Protein AF-A0A9W6PF99-F1 (afdb_monomer_lite)

Foldseek 3Di:
DQVVQCVVCVVVVHDQLRSQVCCVVPFQKDFDWDADPVPRDIDGQFMWGWDQDPPRGTDTWTQWGADPVGDIQGGPCVVVVQVVCVVVVHHDDDHPDPPDDDDDDDDDDDPDDDDDDDDDDDDDDDDDDDDD

Sequence (132 aa):
MPARLEALGSLAGLDRHSLHSQLRAGLDAVVHLGRDRADGRRRVTGLHLLVGGPEGLTSTAAAVHFERDGRAHPGPGWARLRELCAERGVDLPPRPDAVGSDGSDGADGVAGAPGAPEEPGTDVTETAEETT

Radius of gyration: 25.36 Å; chains: 1; bounding box: 53×41×83 Å

Secondary structure (DSSP, 8-state):
--HHHHHHHHHTT--HHHHHHHHHHH-SEEEEEEE-TTT--EEEEEEEEEEE-GGG-EEEEEEEEE-TT--EEE-TTHHHHHHHHHHTT-PPPPPPP--------------PPPPPPPP-------------

Structure (mmCIF, N/CA/C/O backbone):
data_AF-A0A9W6PF99-F1
#
_entry.id   AF-A0A9W6PF99-F1
#
loop_
_atom_site.group_PDB
_atom_site.id
_atom_site.type_symbol
_atom_site.label_atom_id
_atom_site.label_alt_id
_atom_site.label_comp_id
_atom_site.label_asym_id
_atom_site.label_entity_id
_atom_site.label_seq_id
_atom_site.pdbx_PDB_ins_code
_atom_site.Cartn_x
_atom_site.Cartn_y
_atom_site.Cartn_z
_atom_site.occupancy
_atom_site.B_iso_or_equiv
_atom_site.auth_seq_id
_atom_site.auth_comp_id
_atom_site.auth_asym_id
_atom_site.auth_atom_id
_atom_site.pdbx_PDB_model_num
ATOM 1 N N . MET A 1 1 ? 4.698 6.734 3.825 1.00 63.06 1 MET A N 1
ATOM 2 C CA . MET A 1 1 ? 3.982 8.033 3.826 1.00 63.06 1 MET A CA 1
ATOM 3 C C . MET A 1 1 ? 2.859 8.052 4.879 1.00 63.06 1 MET A C 1
ATOM 5 O O . MET A 1 1 ? 1.709 7.934 4.487 1.00 63.06 1 MET A O 1
ATOM 9 N N . PRO A 1 2 ? 3.162 8.214 6.186 1.00 70.62 2 PRO A N 1
ATOM 10 C CA . PRO A 1 2 ? 2.157 8.622 7.189 1.00 70.62 2 PRO A CA 1
ATOM 11 C C . PRO A 1 2 ? 2.219 10.120 7.531 1.00 70.62 2 PRO A C 1
ATOM 13 O O . PRO A 1 2 ? 1.204 10.799 7.470 1.00 70.62 2 PRO A O 1
ATOM 16 N N . ALA A 1 3 ? 3.415 10.674 7.768 1.00 85.00 3 ALA A N 1
ATOM 17 C CA . ALA A 1 3 ? 3.577 12.009 8.366 1.00 85.00 3 ALA A CA 1
ATOM 18 C C . ALA A 1 3 ? 2.898 13.159 7.593 1.00 85.00 3 ALA A C 1
ATOM 20 O O . ALA A 1 3 ? 2.380 14.099 8.184 1.00 85.00 3 ALA A O 1
ATOM 21 N N . ARG A 1 4 ? 2.861 13.091 6.253 1.00 88.38 4 ARG A N 1
ATOM 22 C CA . ARG A 1 4 ? 2.146 14.095 5.441 1.00 88.38 4 ARG A CA 1
ATOM 23 C C . ARG A 1 4 ? 0.631 13.981 5.569 1.00 88.38 4 ARG A C 1
ATOM 25 O O . ARG A 1 4 ? -0.039 15.004 5.580 1.00 88.38 4 ARG A O 1
ATOM 32 N N . LEU A 1 5 ? 0.102 12.761 5.643 1.00 90.06 5 LEU A N 1
ATOM 33 C CA . LEU A 1 5 ? -1.326 12.551 5.866 1.00 90.06 5 LEU A CA 1
ATOM 34 C C . LEU A 1 5 ? -1.705 12.988 7.280 1.00 90.06 5 LEU A C 1
ATOM 36 O O . LEU A 1 5 ? -2.711 13.662 7.438 1.00 90.06 5 LEU A O 1
ATOM 40 N N . GLU A 1 6 ? -0.869 12.688 8.277 1.00 92.75 6 GLU A N 1
ATOM 41 C CA . GLU A 1 6 ? -1.035 13.167 9.657 1.00 92.75 6 GLU A CA 1
ATOM 42 C C . GLU A 1 6 ? -1.047 14.699 9.730 1.00 92.75 6 GLU A C 1
ATOM 44 O O . GLU A 1 6 ? -1.937 15.275 10.351 1.00 92.75 6 GLU A O 1
ATOM 49 N N . ALA A 1 7 ? -0.130 15.373 9.029 1.00 93.88 7 ALA A N 1
ATOM 50 C CA . ALA A 1 7 ? -0.123 16.832 8.948 1.00 93.88 7 ALA A CA 1
ATOM 51 C C . ALA A 1 7 ? -1.410 17.390 8.310 1.00 93.88 7 ALA A C 1
ATOM 53 O O . ALA A 1 7 ? -1.988 18.341 8.830 1.00 93.88 7 ALA A O 1
ATOM 54 N N . LEU A 1 8 ? -1.889 16.788 7.214 1.00 94.50 8 LEU A N 1
ATOM 55 C CA . LEU A 1 8 ? -3.149 17.187 6.574 1.00 94.50 8 LEU A CA 1
ATOM 56 C C . LEU A 1 8 ? -4.366 16.920 7.471 1.00 94.50 8 LEU A C 1
ATOM 58 O O . LEU A 1 8 ? -5.256 17.761 7.546 1.00 94.50 8 LEU A O 1
ATOM 62 N N . GLY A 1 9 ? -4.394 15.781 8.165 1.00 93.75 9 GLY A N 1
ATOM 63 C CA . GLY A 1 9 ? -5.443 15.440 9.125 1.00 93.75 9 GLY A CA 1
ATOM 64 C C . GLY A 1 9 ? -5.494 16.435 10.281 1.00 93.75 9 GLY A C 1
ATOM 65 O O . GLY A 1 9 ? -6.568 16.924 10.609 1.00 93.75 9 GLY A O 1
ATOM 66 N N . SER A 1 10 ? -4.331 16.820 10.811 1.00 95.56 10 SER A N 1
ATOM 67 C CA . SER A 1 10 ? -4.218 17.845 11.853 1.00 95.56 10 SER A CA 1
ATOM 68 C C . SER A 1 10 ? -4.745 19.207 11.384 1.00 95.56 10 SER A C 1
ATOM 70 O O . SER A 1 10 ? -5.542 19.832 12.081 1.00 95.56 10 SER A O 1
ATOM 72 N N . LEU A 1 11 ? -4.413 19.631 10.155 1.00 96.44 11 LEU A N 1
ATOM 73 C CA . LEU A 1 11 ? -4.986 20.844 9.548 1.00 96.44 11 LEU A CA 1
ATOM 74 C C . LEU A 1 11 ? -6.512 20.765 9.369 1.00 96.44 11 LEU A C 1
ATOM 76 O O . LEU A 1 11 ? -7.179 21.797 9.363 1.00 96.44 11 LEU A O 1
ATOM 80 N N . ALA A 1 12 ? -7.061 19.558 9.232 1.00 94.56 12 ALA A N 1
ATOM 81 C CA . ALA A 1 12 ? -8.496 19.297 9.151 1.00 94.56 12 ALA A CA 1
ATOM 82 C C . ALA A 1 12 ? -9.162 19.057 10.524 1.00 94.56 12 ALA A C 1
ATOM 84 O O . ALA A 1 12 ? -10.355 18.766 10.572 1.00 94.56 12 ALA A O 1
ATOM 85 N N . GLY A 1 13 ? -8.420 19.165 11.634 1.00 96.88 13 GLY A N 1
ATOM 86 C CA . GLY A 1 13 ? -8.931 18.949 12.992 1.00 96.88 13 GLY A CA 1
ATOM 87 C C . GLY A 1 13 ? -9.124 17.479 13.387 1.00 96.88 13 GLY A C 1
ATOM 88 O O . GLY A 1 13 ? -9.791 17.206 14.382 1.00 96.88 13 GLY A O 1
ATOM 89 N N . LEU A 1 14 ? -8.564 16.531 12.630 1.00 96.25 14 LEU A N 1
ATOM 90 C CA . LEU A 1 14 ? -8.573 15.111 12.979 1.00 96.25 14 LEU A CA 1
ATOM 91 C C . LEU A 1 14 ? -7.412 14.790 13.919 1.00 96.25 14 LEU A C 1
ATOM 93 O O . LEU A 1 14 ? -6.257 15.108 13.626 1.00 96.25 14 LEU A O 1
ATOM 97 N N . ASP A 1 15 ? -7.704 14.089 15.014 1.00 94.62 15 ASP A N 1
ATOM 98 C CA . ASP A 1 15 ? -6.657 13.449 15.797 1.00 94.62 15 ASP A CA 1
ATOM 99 C C . ASP A 1 15 ? -6.030 12.282 15.015 1.00 94.62 15 ASP A C 1
ATOM 101 O O . ASP A 1 15 ? -6.584 11.753 14.041 1.00 94.62 15 ASP A O 1
ATOM 105 N N . ARG A 1 16 ? -4.845 11.865 15.463 1.00 93.12 16 ARG A N 1
ATOM 106 C CA . ARG A 1 16 ? -4.048 10.836 14.796 1.00 93.12 16 ARG A CA 1
ATOM 107 C C . ARG A 1 16 ? -4.808 9.513 14.649 1.00 93.12 16 ARG A C 1
ATOM 109 O O . ARG A 1 16 ? -4.796 8.930 13.566 1.00 93.12 16 ARG A O 1
ATOM 116 N N . HIS A 1 17 ? -5.489 9.042 15.692 1.00 93.88 17 HIS A N 1
ATOM 117 C CA . HIS A 1 17 ? -6.198 7.763 15.644 1.00 93.88 17 HIS A CA 1
ATOM 118 C C . HIS A 1 17 ? -7.418 7.829 14.726 1.00 93.88 17 HIS A C 1
ATOM 120 O O . HIS A 1 17 ? -7.619 6.908 13.932 1.00 93.88 17 HIS A O 1
ATOM 126 N N . SER A 1 18 ? -8.183 8.923 14.765 1.00 95.12 18 SER A N 1
ATOM 127 C CA . SER A 1 18 ? -9.305 9.134 13.843 1.00 95.12 18 SER A CA 1
ATOM 128 C C . SER A 1 18 ? -8.854 9.117 12.384 1.00 95.12 18 SER A C 1
ATOM 130 O O . SER A 1 18 ? -9.473 8.438 11.564 1.00 95.12 18 SER A O 1
ATOM 132 N N . LEU A 1 19 ? -7.740 9.783 12.058 1.00 94.88 19 LEU A N 1
ATOM 133 C CA . LEU A 1 19 ? -7.168 9.743 10.713 1.00 94.88 19 LEU A CA 1
ATOM 134 C C . LEU A 1 19 ? -6.806 8.310 10.295 1.00 94.88 19 LEU A C 1
ATOM 136 O O . LEU A 1 19 ? -7.194 7.870 9.217 1.00 94.88 19 LEU A O 1
ATOM 140 N N . HIS A 1 20 ? -6.079 7.565 11.129 1.00 94.31 20 HIS A N 1
ATOM 141 C CA . HIS A 1 20 ? -5.682 6.193 10.793 1.00 94.31 20 HIS A CA 1
ATOM 142 C C . HIS A 1 20 ? -6.872 5.240 10.673 1.00 94.31 20 HIS A C 1
ATOM 144 O O . HIS A 1 20 ? -6.877 4.376 9.794 1.00 94.31 20 HIS A O 1
ATOM 150 N N . SER A 1 21 ? -7.898 5.426 11.503 1.00 93.75 21 SER A N 1
ATOM 151 C CA . SER A 1 21 ? -9.155 4.688 11.398 1.00 93.75 21 SER A CA 1
ATOM 152 C C . SER A 1 21 ? -9.834 4.949 10.049 1.00 93.75 21 SER A C 1
ATOM 154 O O . SER A 1 21 ? -10.167 4.006 9.331 1.00 93.75 21 SER A O 1
ATOM 156 N N . GLN A 1 22 ? -9.937 6.219 9.639 1.00 94.06 22 GLN A N 1
ATOM 157 C CA . GLN A 1 22 ? -10.492 6.593 8.335 1.00 94.06 22 GLN A CA 1
ATOM 158 C C . GLN A 1 22 ? -9.673 6.031 7.171 1.00 94.06 22 GLN A C 1
ATOM 160 O O . GLN A 1 22 ? -10.243 5.487 6.228 1.00 94.06 22 GLN A O 1
ATOM 165 N N . LEU A 1 23 ? -8.342 6.113 7.241 1.00 93.62 23 LEU A N 1
ATOM 166 C CA . LEU A 1 23 ? -7.459 5.561 6.214 1.00 93.62 23 LEU A CA 1
ATOM 167 C C . LEU A 1 23 ? -7.682 4.055 6.045 1.00 93.62 23 LEU A C 1
ATOM 169 O O . LEU A 1 23 ? -7.822 3.583 4.922 1.00 93.62 23 LEU A O 1
ATOM 173 N N . ARG A 1 24 ? -7.774 3.311 7.152 1.00 91.62 24 ARG A N 1
ATOM 174 C CA . ARG A 1 24 ? -8.002 1.862 7.124 1.00 91.62 24 ARG A CA 1
ATOM 175 C C . ARG A 1 24 ? -9.396 1.485 6.624 1.00 91.62 24 ARG A C 1
ATOM 177 O O . ARG A 1 24 ? -9.547 0.434 6.013 1.00 91.62 24 ARG A O 1
ATOM 184 N N . ALA A 1 25 ? -10.401 2.310 6.901 1.00 92.75 25 ALA A N 1
ATOM 185 C CA . ALA A 1 25 ? -11.768 2.077 6.447 1.00 92.75 25 ALA A CA 1
ATOM 186 C C . ALA A 1 25 ? -11.978 2.450 4.970 1.00 92.75 25 ALA A C 1
ATOM 188 O O . ALA A 1 25 ? -12.844 1.876 4.316 1.00 92.75 25 ALA A O 1
ATOM 189 N N . GLY A 1 26 ? -11.226 3.429 4.460 1.00 92.81 26 GLY A N 1
ATOM 190 C CA . GLY A 1 26 ? -11.477 4.030 3.151 1.00 92.81 26 GLY A CA 1
ATOM 191 C C . GLY A 1 26 ? -10.497 3.651 2.045 1.00 92.81 26 GLY A C 1
ATOM 192 O O . GLY A 1 26 ? -10.816 3.868 0.878 1.00 92.81 26 GLY A O 1
ATOM 193 N N . LEU A 1 27 ? -9.307 3.134 2.370 1.00 93.06 27 LEU A N 1
ATOM 194 C CA . LEU A 1 27 ? -8.246 2.909 1.387 1.00 93.06 27 LEU A CA 1
ATOM 195 C C . LEU A 1 27 ? -7.620 1.520 1.522 1.00 93.06 27 LEU A C 1
ATOM 197 O O . LEU A 1 27 ? -7.060 1.170 2.558 1.00 93.06 27 LEU A O 1
ATOM 201 N N . ASP A 1 28 ? -7.604 0.787 0.411 1.00 94.56 28 ASP A N 1
ATOM 20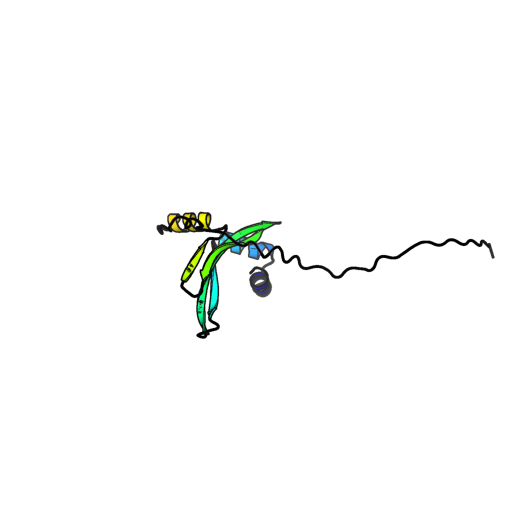2 C CA . ASP A 1 28 ? -6.864 -0.472 0.296 1.00 94.56 28 ASP A CA 1
ATOM 203 C C . ASP A 1 28 ? -5.385 -0.237 -0.063 1.00 94.56 28 ASP A C 1
ATOM 205 O O . ASP A 1 28 ? -4.483 -0.913 0.438 1.00 94.56 28 ASP A O 1
ATOM 209 N N . ALA A 1 29 ? -5.122 0.721 -0.961 1.00 94.88 29 ALA A N 1
ATOM 210 C CA . ALA A 1 29 ? -3.814 0.917 -1.577 1.00 94.88 29 ALA A CA 1
ATOM 211 C C . ALA A 1 29 ? -3.525 2.380 -1.945 1.00 94.88 29 ALA A C 1
ATOM 213 O O . ALA A 1 29 ? -4.425 3.189 -2.160 1.00 94.88 29 ALA A O 1
ATOM 214 N N . VAL A 1 30 ? -2.237 2.694 -2.084 1.00 94.56 30 VAL A N 1
ATOM 215 C CA . VAL A 1 30 ? -1.704 3.976 -2.549 1.00 94.56 30 VAL A CA 1
ATOM 216 C C . VAL A 1 30 ? -0.815 3.743 -3.763 1.00 94.56 30 VAL A C 1
ATOM 218 O O . VAL A 1 30 ? 0.075 2.889 -3.756 1.00 94.56 30 VAL A O 1
ATOM 221 N N . VAL A 1 31 ? -1.029 4.554 -4.798 1.00 95.94 31 VAL A N 1
ATOM 222 C CA . VAL A 1 31 ? -0.190 4.587 -5.998 1.00 95.94 31 VAL A CA 1
ATOM 223 C C . VAL A 1 31 ? 0.924 5.608 -5.795 1.00 95.94 31 VAL A C 1
ATOM 225 O O . VAL A 1 31 ? 0.676 6.801 -5.621 1.00 95.94 31 VAL A O 1
ATOM 228 N N . HIS A 1 32 ? 2.167 5.145 -5.840 1.00 94.94 32 HIS A N 1
ATOM 229 C CA . HIS A 1 32 ? 3.337 6.007 -5.781 1.00 94.94 32 HIS A CA 1
ATOM 230 C C . HIS A 1 32 ? 3.703 6.490 -7.180 1.00 94.94 32 HIS A C 1
ATOM 232 O O . HIS A 1 32 ? 3.949 5.694 -8.087 1.00 94.94 32 HIS A O 1
ATOM 238 N N . LEU A 1 33 ? 3.754 7.813 -7.337 1.00 94.94 33 LEU A N 1
ATOM 239 C CA . LEU A 1 33 ? 4.205 8.474 -8.554 1.00 94.94 33 LEU A CA 1
ATOM 240 C C . LEU A 1 33 ? 5.586 9.089 -8.333 1.00 94.94 33 LEU A C 1
ATOM 242 O O . LEU A 1 33 ? 5.796 9.846 -7.384 1.00 94.94 33 LEU A O 1
ATOM 246 N N . GLY A 1 34 ? 6.503 8.815 -9.252 1.00 93.62 34 GLY A N 1
ATOM 247 C CA . GLY A 1 34 ? 7.811 9.452 -9.334 1.00 93.62 34 GLY A CA 1
ATOM 248 C C . GLY A 1 34 ? 7.935 10.287 -10.601 1.00 93.62 34 GLY A C 1
ATOM 249 O O . GLY A 1 34 ? 7.165 10.129 -11.549 1.00 93.62 34 GLY A O 1
ATOM 250 N N . ARG A 1 35 ? 8.919 11.185 -10.628 1.00 94.56 35 ARG A N 1
ATOM 251 C CA . ARG A 1 35 ? 9.354 11.846 -11.864 1.00 94.56 35 ARG A CA 1
ATOM 252 C C . ARG A 1 35 ? 10.585 11.139 -12.401 1.00 94.56 35 ARG A C 1
ATOM 254 O O . ARG A 1 35 ? 11.488 10.820 -11.628 1.00 94.56 35 ARG A O 1
ATOM 261 N N . ASP A 1 36 ? 10.632 10.934 -13.709 1.00 91.06 36 ASP A N 1
ATOM 262 C CA . ASP A 1 36 ? 11.873 10.554 -14.364 1.00 91.06 36 ASP A CA 1
ATOM 263 C C . ASP A 1 36 ? 12.904 11.666 -14.252 1.00 91.06 36 ASP A C 1
ATOM 265 O O . ASP A 1 36 ? 12.590 12.827 -14.510 1.00 91.06 36 ASP A O 1
ATOM 269 N N . ARG A 1 37 ? 14.148 11.312 -13.935 1.00 88.44 37 ARG A N 1
ATOM 270 C CA . ARG A 1 37 ? 15.259 12.258 -14.038 1.00 88.44 37 ARG A CA 1
ATOM 271 C C . ARG A 1 37 ? 15.743 12.437 -15.476 1.00 88.44 37 ARG A C 1
ATOM 273 O O . ARG A 1 37 ? 16.301 13.482 -15.772 1.00 88.44 37 ARG A O 1
ATOM 280 N N .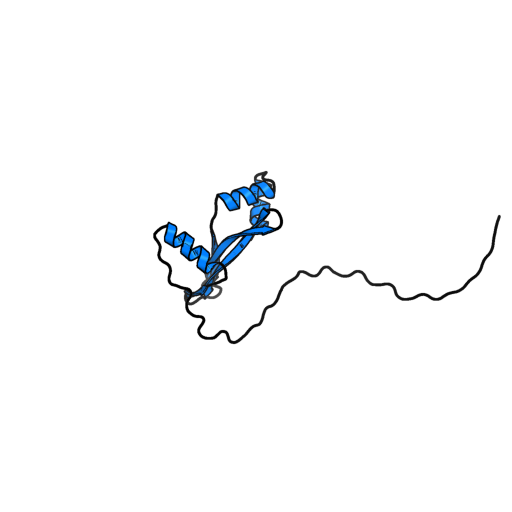 ALA A 1 38 ? 15.511 11.460 -16.355 1.00 90.31 38 ALA A N 1
ATOM 281 C CA . ALA A 1 38 ? 15.939 11.517 -17.750 1.00 90.31 38 ALA A CA 1
ATOM 282 C C . ALA A 1 38 ? 15.024 12.391 -18.624 1.00 90.31 38 ALA A C 1
ATOM 284 O O . ALA A 1 38 ? 15.518 13.136 -19.461 1.00 90.31 38 ALA A O 1
ATOM 285 N N . ASP A 1 39 ? 13.702 12.311 -18.436 1.00 92.88 39 ASP A N 1
ATOM 286 C CA . ASP A 1 39 ? 12.722 13.000 -19.294 1.00 92.88 39 ASP A CA 1
ATOM 287 C C . ASP A 1 39 ? 11.709 13.880 -18.532 1.00 92.88 39 ASP A C 1
ATOM 289 O O . ASP A 1 39 ? 10.856 14.526 -19.141 1.00 92.88 39 ASP A O 1
ATOM 293 N N . GLY A 1 40 ? 11.780 13.931 -17.196 1.00 93.50 40 GLY A N 1
ATOM 294 C CA . GLY A 1 40 ? 10.903 14.753 -16.355 1.00 93.50 40 GLY A CA 1
ATOM 295 C C . GLY A 1 40 ? 9.453 14.262 -16.235 1.00 93.50 40 GLY A C 1
ATOM 296 O O . GLY A 1 40 ? 8.663 14.860 -15.487 1.00 93.50 40 GLY A O 1
ATOM 297 N N . ARG A 1 41 ? 9.071 13.185 -16.935 1.00 94.44 41 ARG A N 1
ATOM 298 C CA . ARG A 1 41 ? 7.685 12.702 -16.985 1.00 94.44 41 ARG A CA 1
ATOM 299 C C . ARG A 1 41 ? 7.311 12.001 -15.682 1.00 94.44 41 ARG A C 1
ATOM 301 O O . ARG A 1 41 ? 8.139 11.380 -15.017 1.00 94.44 41 ARG A O 1
ATOM 308 N N . ARG A 1 42 ? 6.038 12.113 -15.290 1.00 95.44 42 ARG A N 1
ATOM 309 C CA . ARG A 1 42 ? 5.500 11.369 -14.143 1.00 95.44 42 ARG A CA 1
ATOM 310 C C . ARG A 1 42 ? 5.230 9.925 -14.555 1.00 95.44 42 ARG A C 1
ATOM 312 O O . ARG A 1 42 ? 4.619 9.696 -15.593 1.00 95.44 42 ARG A O 1
ATOM 319 N N . ARG A 1 43 ? 5.635 8.978 -13.714 1.00 94.38 43 ARG A N 1
ATOM 320 C CA . ARG A 1 43 ? 5.356 7.546 -13.867 1.00 94.38 43 ARG A CA 1
ATOM 321 C C . ARG A 1 43 ? 4.908 6.940 -12.550 1.00 94.38 43 ARG A C 1
ATOM 323 O O . ARG A 1 43 ? 5.283 7.430 -11.485 1.00 94.38 43 ARG A O 1
ATOM 330 N N . VAL A 1 44 ? 4.152 5.853 -12.636 1.00 95.50 44 VAL A N 1
ATOM 331 C CA . VAL A 1 44 ? 3.917 4.983 -11.485 1.00 95.50 44 VAL A CA 1
ATOM 332 C C . VAL A 1 44 ? 5.227 4.279 -11.154 1.00 95.50 44 VAL A C 1
ATOM 334 O O . VAL A 1 44 ? 5.826 3.650 -12.017 1.00 95.50 44 VAL A O 1
ATOM 337 N N . THR A 1 45 ? 5.689 4.427 -9.919 1.00 95.94 45 THR A N 1
ATOM 338 C CA . THR A 1 45 ? 6.907 3.777 -9.409 1.00 95.94 45 THR A CA 1
ATOM 339 C C . THR A 1 45 ? 6.590 2.620 -8.474 1.00 95.94 45 THR A C 1
ATOM 341 O O . THR A 1 45 ? 7.469 1.823 -8.164 1.00 95.94 45 THR A O 1
ATOM 344 N N . GLY A 1 46 ? 5.343 2.510 -8.014 1.00 96.25 46 GLY A N 1
ATOM 345 C CA . GLY A 1 46 ? 4.896 1.355 -7.251 1.00 96.25 46 GLY A CA 1
ATOM 346 C C . GLY A 1 46 ? 3.493 1.498 -6.685 1.00 96.25 46 GLY A C 1
ATOM 347 O O . GLY A 1 46 ? 2.890 2.572 -6.726 1.00 96.25 46 GLY A O 1
ATOM 348 N N . LEU A 1 47 ? 2.989 0.395 -6.144 1.00 97.19 47 LEU A N 1
ATOM 349 C CA . LEU A 1 47 ? 1.760 0.330 -5.363 1.00 97.19 47 LEU A CA 1
ATOM 350 C C . LEU A 1 47 ? 2.096 -0.180 -3.965 1.00 97.19 47 LEU A C 1
ATOM 352 O O . LEU A 1 47 ? 2.855 -1.138 -3.803 1.00 97.19 47 LEU A O 1
ATOM 356 N N . HIS A 1 48 ? 1.504 0.453 -2.960 1.00 96.31 48 HIS A N 1
ATOM 357 C CA . HIS A 1 48 ? 1.652 0.073 -1.563 1.00 96.31 48 HIS A CA 1
ATOM 358 C C . HIS A 1 48 ? 0.276 -0.147 -0.951 1.00 96.31 48 HIS A C 1
ATOM 360 O O . HIS A 1 48 ? -0.609 0.682 -1.132 1.00 96.31 48 HIS A O 1
ATOM 366 N N . LEU A 1 49 ? 0.094 -1.240 -0.220 1.00 96.19 49 LEU A N 1
ATOM 367 C CA . LEU A 1 49 ? -1.148 -1.510 0.499 1.00 96.19 49 LEU A CA 1
ATOM 368 C C . LEU A 1 49 ? -1.126 -0.834 1.860 1.00 96.19 49 LEU A C 1
ATOM 370 O O . LEU A 1 49 ? -0.072 -0.788 2.501 1.00 96.19 49 LEU A O 1
ATOM 374 N N . LEU A 1 50 ? -2.282 -0.357 2.314 1.00 94.19 50 LEU A N 1
ATOM 375 C CA . LEU A 1 50 ? -2.452 0.030 3.707 1.00 94.19 50 LEU A CA 1
ATOM 376 C C . LEU A 1 50 ? -2.597 -1.231 4.553 1.00 94.19 50 LEU A C 1
ATOM 378 O O . LEU A 1 50 ? -3.424 -2.098 4.284 1.00 94.19 50 LEU A O 1
ATOM 382 N N . VAL A 1 51 ? -1.776 -1.326 5.590 1.00 92.31 51 VAL A N 1
ATOM 383 C CA . VAL A 1 51 ? -1.770 -2.452 6.523 1.00 92.31 51 VAL A CA 1
ATOM 384 C C . VAL A 1 51 ? -1.869 -1.943 7.953 1.00 92.31 51 VAL A C 1
ATOM 386 O O . VAL A 1 51 ? -1.494 -0.808 8.256 1.00 92.31 51 VAL A O 1
ATOM 389 N N . GLY A 1 52 ? -2.386 -2.782 8.849 1.00 91.25 52 GLY A N 1
ATOM 390 C CA . GLY A 1 52 ? -2.349 -2.493 10.278 1.00 91.25 52 GLY A CA 1
ATOM 391 C C . GLY A 1 52 ? -0.908 -2.483 10.783 1.00 91.25 52 GLY A C 1
ATOM 392 O O . GLY A 1 52 ? -0.146 -3.403 10.500 1.00 91.25 52 GLY A O 1
ATOM 393 N N . GLY A 1 53 ? -0.544 -1.435 11.505 1.00 87.75 53 GLY A N 1
ATOM 394 C CA . GLY A 1 53 ? 0.704 -1.303 12.242 1.00 87.75 53 GLY A CA 1
ATOM 395 C C . GLY A 1 53 ? 0.476 -1.364 13.757 1.00 87.75 53 GLY A C 1
ATOM 396 O O . GLY A 1 53 ? -0.644 -1.624 14.213 1.00 87.75 53 GLY A O 1
ATOM 397 N N . PRO A 1 54 ? 1.539 -1.132 14.545 1.00 85.31 54 PRO A N 1
ATOM 398 C CA . PRO A 1 54 ? 1.460 -1.087 16.001 1.00 85.31 54 PRO A CA 1
ATOM 399 C C . PRO A 1 54 ? 0.443 -0.048 16.483 1.00 85.31 54 PRO A C 1
ATOM 401 O O . PRO A 1 54 ? 0.201 0.954 15.807 1.00 85.31 54 PRO A O 1
ATOM 404 N N . GLU A 1 55 ? -0.151 -0.294 17.652 1.00 86.81 55 GLU A N 1
ATOM 405 C CA . GLU A 1 55 ? -1.025 0.673 18.343 1.00 86.81 55 GLU A CA 1
ATOM 406 C C . GLU A 1 55 ? -2.249 1.131 17.518 1.00 86.81 55 GLU A C 1
ATOM 408 O O . GLU A 1 55 ? -2.823 2.194 17.744 1.00 86.81 55 GLU A O 1
ATOM 413 N N . GLY A 1 56 ? -2.668 0.323 16.536 1.00 84.75 56 GLY A N 1
ATOM 414 C CA . GLY A 1 56 ? -3.816 0.623 15.675 1.00 84.75 56 GLY A CA 1
ATOM 415 C C . GLY A 1 56 ? -3.535 1.651 14.575 1.00 84.75 56 GLY A C 1
ATOM 416 O O . GLY A 1 56 ? -4.457 2.034 13.855 1.00 84.75 56 GLY A O 1
ATOM 417 N N . LEU A 1 57 ? -2.282 2.077 14.405 1.00 91.44 57 LEU A N 1
ATOM 418 C CA . LEU A 1 57 ? -1.879 3.005 13.351 1.00 91.44 57 LEU A CA 1
ATOM 419 C C . LEU A 1 57 ? -1.733 2.274 12.016 1.00 91.44 57 LEU A C 1
ATOM 421 O O . LEU A 1 57 ? -1.426 1.086 11.972 1.00 91.44 57 LEU A O 1
ATOM 425 N N . THR A 1 58 ? -1.931 2.967 10.898 1.00 92.75 58 THR A N 1
ATOM 426 C CA . THR A 1 58 ? -1.735 2.368 9.568 1.00 92.75 58 THR A CA 1
ATOM 427 C C . THR A 1 58 ? -0.287 2.496 9.115 1.00 92.75 58 THR A C 1
ATOM 429 O O . THR A 1 58 ? 0.291 3.583 9.160 1.00 92.75 58 THR A O 1
ATOM 432 N N . SER A 1 59 ? 0.258 1.413 8.574 1.00 91.69 59 SER A N 1
ATOM 433 C CA . SER A 1 59 ? 1.519 1.400 7.837 1.00 91.69 59 SER A CA 1
ATOM 434 C C . SER A 1 59 ? 1.270 1.069 6.363 1.00 91.69 59 SER A C 1
ATOM 436 O O . SER A 1 59 ? 0.138 0.830 5.941 1.00 91.69 59 SER A O 1
ATOM 438 N N . THR A 1 60 ? 2.331 1.076 5.562 1.00 93.19 60 THR A N 1
ATOM 439 C CA . THR A 1 60 ? 2.279 0.729 4.142 1.00 93.19 60 THR A CA 1
ATOM 440 C C . THR A 1 60 ? 3.203 -0.437 3.837 1.00 93.19 60 THR A C 1
ATOM 442 O O . THR A 1 60 ? 4.387 -0.361 4.157 1.00 93.19 60 THR A O 1
ATOM 445 N N . ALA A 1 61 ? 2.701 -1.457 3.145 1.00 94.62 61 ALA A N 1
ATOM 446 C CA . ALA A 1 61 ? 3.501 -2.570 2.638 1.00 94.62 61 ALA A CA 1
ATOM 447 C C . ALA A 1 61 ? 3.633 -2.476 1.112 1.00 94.62 61 ALA A C 1
ATOM 449 O O . ALA A 1 61 ? 2.634 -2.319 0.413 1.00 94.62 61 ALA A O 1
ATOM 450 N N . ALA A 1 62 ? 4.854 -2.572 0.581 1.00 95.94 62 ALA A N 1
ATOM 451 C CA . ALA A 1 62 ? 5.079 -2.561 -0.863 1.00 95.94 62 ALA A CA 1
ATOM 452 C C . ALA A 1 62 ? 4.446 -3.795 -1.522 1.00 95.94 62 ALA A C 1
ATOM 454 O O . ALA A 1 62 ? 4.810 -4.928 -1.202 1.00 95.94 62 ALA A O 1
ATOM 455 N N . ALA A 1 63 ? 3.508 -3.585 -2.446 1.00 97.00 63 ALA A N 1
ATOM 456 C CA . ALA A 1 63 ? 2.928 -4.665 -3.239 1.00 97.00 63 ALA A CA 1
ATOM 457 C C . ALA A 1 63 ? 3.717 -4.904 -4.522 1.00 97.00 63 ALA A C 1
ATOM 459 O O . ALA A 1 63 ? 3.973 -6.049 -4.882 1.00 97.00 63 ALA A O 1
ATOM 460 N N . VAL A 1 64 ? 4.124 -3.832 -5.197 1.00 96.88 64 VAL A N 1
ATOM 461 C CA . VAL A 1 64 ? 4.932 -3.903 -6.416 1.00 96.88 64 VAL A CA 1
ATOM 462 C C . VAL A 1 64 ? 5.672 -2.590 -6.637 1.00 96.88 64 VAL A C 1
ATOM 464 O O . VAL A 1 64 ? 5.119 -1.517 -6.394 1.00 96.88 64 VAL A O 1
ATOM 467 N N . HIS A 1 65 ? 6.903 -2.683 -7.126 1.00 96.44 65 HIS A N 1
ATOM 468 C CA . HIS A 1 65 ? 7.687 -1.564 -7.641 1.00 96.44 65 HIS A CA 1
ATOM 469 C C . HIS A 1 65 ? 7.852 -1.679 -9.153 1.00 96.44 65 HIS A C 1
ATOM 471 O O . HIS A 1 65 ? 7.906 -2.785 -9.686 1.00 96.44 65 HIS A O 1
ATOM 477 N N . PHE A 1 66 ? 7.953 -0.544 -9.840 1.00 94.69 66 PHE A N 1
ATOM 478 C CA . PHE A 1 66 ? 8.212 -0.509 -11.277 1.00 94.69 66 PHE A CA 1
ATOM 479 C C . PHE A 1 66 ? 9.545 0.164 -11.564 1.00 94.69 66 PHE A C 1
ATOM 481 O O . PHE A 1 66 ? 9.783 1.297 -11.135 1.00 94.69 66 PHE A O 1
ATOM 488 N N . GLU A 1 67 ? 10.380 -0.528 -12.332 1.00 91.81 67 GLU A N 1
ATOM 489 C CA . GLU A 1 67 ? 11.591 0.045 -12.905 1.00 91.81 67 GLU A CA 1
ATOM 490 C C . GLU A 1 67 ? 11.261 1.013 -14.039 1.00 91.81 67 GLU A C 1
ATOM 492 O O . GLU A 1 67 ? 10.153 1.040 -14.583 1.00 91.81 67 GLU A O 1
ATOM 497 N N . ARG A 1 68 ? 12.254 1.816 -14.432 1.00 89.31 68 ARG A N 1
ATOM 498 C CA . ARG A 1 68 ? 12.100 2.791 -15.522 1.00 89.31 68 ARG A CA 1
ATOM 499 C C . ARG A 1 68 ? 11.648 2.146 -16.836 1.00 89.31 68 ARG A C 1
ATOM 501 O O . ARG A 1 68 ? 10.904 2.770 -17.586 1.00 89.31 68 ARG A O 1
ATOM 508 N N . ASP A 1 69 ? 12.105 0.932 -17.115 1.00 89.12 69 ASP A N 1
ATOM 509 C CA . ASP A 1 69 ? 11.761 0.174 -18.323 1.00 89.12 69 ASP A CA 1
ATOM 510 C C . ASP A 1 69 ? 10.438 -0.599 -18.220 1.00 89.12 69 ASP A C 1
ATOM 512 O O . ASP A 1 69 ? 10.082 -1.340 -19.133 1.00 89.12 69 ASP A O 1
ATOM 516 N N . GLY A 1 70 ? 9.689 -0.403 -17.134 1.00 86.88 70 GLY A N 1
ATOM 517 C CA . GLY A 1 70 ? 8.375 -0.999 -16.933 1.00 86.88 70 GLY A CA 1
ATOM 518 C C . GLY A 1 70 ? 8.403 -2.387 -16.299 1.00 86.88 70 GLY A C 1
ATOM 519 O O . GLY A 1 70 ? 7.330 -2.932 -16.040 1.00 86.88 70 GLY A O 1
ATOM 520 N N . ARG A 1 71 ? 9.579 -2.962 -15.994 1.00 91.00 71 ARG A N 1
ATOM 521 C CA . ARG A 1 71 ? 9.640 -4.225 -15.244 1.00 91.00 71 ARG A CA 1
ATOM 522 C C . ARG A 1 71 ? 9.034 -4.064 -13.851 1.00 91.00 71 ARG A C 1
ATOM 524 O O . ARG A 1 71 ? 9.381 -3.146 -13.106 1.00 91.00 71 ARG A O 1
ATOM 531 N N . ALA A 1 72 ? 8.145 -4.989 -13.505 1.00 93.06 72 ALA A N 1
ATOM 532 C CA . ALA A 1 72 ? 7.480 -5.049 -12.213 1.00 93.06 72 ALA A CA 1
ATOM 533 C C . ALA A 1 72 ? 8.247 -5.963 -11.248 1.00 93.06 72 ALA A C 1
ATOM 535 O O . ALA A 1 72 ? 8.564 -7.100 -11.588 1.00 93.06 72 ALA A O 1
ATOM 536 N N . HIS A 1 73 ? 8.479 -5.481 -10.031 1.00 94.44 73 HIS A N 1
ATOM 537 C CA . HIS A 1 73 ? 9.139 -6.203 -8.946 1.00 94.44 73 HIS A CA 1
ATOM 538 C C . HIS A 1 73 ? 8.158 -6.354 -7.784 1.00 94.44 73 HIS A C 1
ATOM 540 O O . HIS A 1 73 ? 7.941 -5.398 -7.030 1.00 94.44 73 HIS A O 1
ATOM 546 N N . PRO A 1 74 ? 7.508 -7.520 -7.646 1.00 95.12 74 PRO A N 1
ATOM 547 C CA . PRO A 1 74 ? 6.565 -7.744 -6.563 1.00 95.12 74 PRO A CA 1
ATOM 548 C C . PRO A 1 74 ? 7.224 -7.745 -5.187 1.00 95.12 74 PRO A C 1
ATOM 550 O O . PRO A 1 74 ? 8.220 -8.437 -4.953 1.00 95.12 74 PRO A O 1
ATOM 553 N N . GLY A 1 75 ? 6.611 -7.002 -4.272 1.00 95.12 75 GLY A N 1
ATOM 554 C CA . GLY A 1 75 ? 6.978 -6.942 -2.864 1.00 95.12 75 GLY A CA 1
ATOM 555 C C . GLY A 1 75 ? 6.103 -7.844 -1.983 1.00 95.12 75 GLY A C 1
ATOM 556 O O . GLY A 1 75 ? 5.271 -8.606 -2.486 1.00 95.12 75 GLY A O 1
ATOM 557 N N . PRO A 1 76 ? 6.255 -7.751 -0.652 1.00 94.56 76 PRO A N 1
ATOM 558 C CA . PRO A 1 76 ? 5.503 -8.562 0.310 1.00 94.56 76 PRO A CA 1
ATOM 559 C C . PRO A 1 76 ? 3.975 -8.440 0.192 1.00 94.56 76 PRO A C 1
ATOM 561 O O . PRO A 1 76 ? 3.256 -9.393 0.470 1.00 94.56 76 PRO A O 1
ATOM 564 N N . GLY A 1 77 ? 3.464 -7.288 -0.254 1.00 95.88 77 GLY A N 1
ATOM 565 C CA . GLY A 1 77 ? 2.029 -7.044 -0.431 1.00 95.88 77 GLY A CA 1
ATOM 566 C C . GLY A 1 77 ? 1.427 -7.625 -1.715 1.00 95.88 77 GLY A C 1
ATOM 567 O O . GLY A 1 77 ? 0.231 -7.462 -1.939 1.00 95.88 77 GLY A O 1
ATOM 568 N N . TRP A 1 78 ? 2.217 -8.273 -2.579 1.00 96.31 78 TRP A N 1
ATOM 569 C CA . TRP A 1 78 ? 1.753 -8.724 -3.895 1.00 96.31 78 TRP A CA 1
ATOM 570 C C . TRP A 1 78 ? 0.574 -9.691 -3.822 1.00 96.31 78 TRP A C 1
ATOM 572 O O . TRP A 1 78 ? -0.417 -9.494 -4.517 1.00 96.31 78 TRP A O 1
ATOM 582 N N . ALA A 1 79 ? 0.656 -10.708 -2.959 1.00 95.25 79 ALA A N 1
ATOM 583 C CA . ALA A 1 79 ? -0.406 -11.704 -2.821 1.00 95.25 79 ALA A CA 1
ATOM 584 C C . ALA A 1 79 ? -1.741 -11.043 -2.451 1.00 95.25 79 ALA A C 1
ATOM 586 O O . ALA A 1 79 ? -2.747 -11.257 -3.123 1.00 95.25 79 ALA A O 1
ATOM 587 N N . ARG A 1 80 ? -1.716 -10.136 -1.468 1.00 95.81 80 ARG A N 1
ATOM 588 C CA . ARG A 1 80 ? -2.908 -9.402 -1.048 1.00 95.81 80 ARG A CA 1
ATOM 589 C C . ARG A 1 80 ? -3.437 -8.460 -2.133 1.00 95.81 80 ARG A C 1
ATOM 591 O O . ARG A 1 80 ? -4.646 -8.344 -2.296 1.00 95.81 80 ARG A O 1
ATOM 598 N N . LEU A 1 81 ? -2.559 -7.809 -2.901 1.00 96.44 81 LEU A N 1
ATOM 599 C CA . LEU A 1 81 ? -2.978 -6.985 -4.040 1.00 96.44 81 LEU A CA 1
ATOM 600 C C . LEU A 1 81 ? -3.713 -7.831 -5.091 1.00 96.44 81 LEU A C 1
ATOM 602 O O . LEU A 1 81 ? -4.739 -7.395 -5.603 1.00 96.44 81 LEU A O 1
ATOM 606 N N . ARG A 1 82 ? -3.222 -9.045 -5.381 1.00 96.44 82 ARG A N 1
ATOM 607 C CA . ARG A 1 82 ? -3.893 -9.972 -6.305 1.00 96.44 82 ARG A CA 1
ATOM 608 C C . ARG A 1 82 ? -5.289 -10.345 -5.827 1.00 96.44 82 ARG A C 1
ATOM 610 O O . ARG A 1 82 ? -6.212 -10.301 -6.628 1.00 96.44 82 ARG A O 1
ATOM 617 N N . GLU A 1 83 ? -5.448 -10.667 -4.547 1.00 96.19 83 GLU A N 1
ATOM 618 C CA . GLU A 1 83 ? -6.761 -10.966 -3.958 1.00 96.19 83 GLU A CA 1
ATOM 619 C C . GLU A 1 83 ? -7.734 -9.793 -4.134 1.00 96.19 83 GLU A C 1
ATOM 621 O O . GLU A 1 83 ? -8.822 -9.970 -4.676 1.00 96.19 83 GLU A O 1
ATOM 626 N N . LEU A 1 84 ? -7.312 -8.579 -3.766 1.00 95.94 84 LEU A N 1
ATOM 627 C CA . LEU A 1 84 ? -8.128 -7.367 -3.900 1.00 95.94 84 LEU A CA 1
ATOM 628 C C . LEU A 1 84 ? -8.529 -7.085 -5.357 1.00 95.94 84 LEU A C 1
ATOM 630 O O . LEU A 1 84 ? -9.652 -6.653 -5.627 1.00 95.94 84 LEU A O 1
ATOM 634 N N . CYS A 1 85 ? -7.61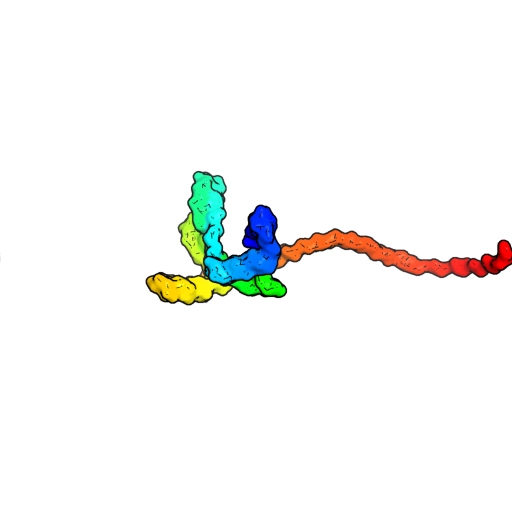7 -7.310 -6.303 1.00 96.81 85 CYS A N 1
ATOM 635 C CA . CYS A 1 85 ? -7.896 -7.178 -7.730 1.00 96.81 85 CYS A CA 1
ATOM 636 C C . CYS A 1 85 ? -8.867 -8.259 -8.221 1.00 96.81 85 CYS A C 1
ATOM 638 O O . CYS A 1 85 ? -9.812 -7.930 -8.938 1.00 96.81 85 CYS A O 1
ATOM 640 N N . ALA A 1 86 ? -8.700 -9.509 -7.787 1.00 97.12 86 ALA A N 1
ATOM 641 C CA . ALA A 1 86 ? -9.577 -10.616 -8.155 1.00 97.12 86 ALA A CA 1
ATOM 642 C C . ALA A 1 86 ? -11.013 -10.405 -7.644 1.00 97.12 86 ALA A C 1
ATOM 644 O O . ALA A 1 86 ? -11.960 -10.608 -8.401 1.00 97.12 86 ALA A O 1
ATOM 645 N N . GLU A 1 87 ? -11.185 -9.893 -6.418 1.00 96.31 87 GLU A N 1
ATOM 646 C CA . GLU A 1 87 ? -12.488 -9.461 -5.873 1.00 96.31 87 GLU A CA 1
ATOM 647 C C . GLU A 1 87 ? -13.187 -8.422 -6.772 1.00 96.31 87 GLU A C 1
ATOM 649 O O . GLU A 1 87 ? -14.413 -8.325 -6.789 1.00 96.31 87 GLU A O 1
ATOM 654 N N . ARG A 1 88 ? -12.406 -7.646 -7.534 1.00 95.94 88 ARG A N 1
ATOM 655 C CA . ARG A 1 88 ? -12.867 -6.606 -8.467 1.00 95.94 88 ARG A CA 1
ATOM 656 C C . ARG A 1 88 ? -12.880 -7.082 -9.928 1.00 95.94 88 ARG A C 1
ATOM 658 O O . ARG A 1 88 ? -13.064 -6.268 -10.829 1.00 95.94 88 ARG A O 1
ATOM 665 N N . GLY A 1 89 ? -12.691 -8.381 -10.176 1.00 97.19 89 GLY A N 1
ATOM 666 C CA . GLY A 1 89 ? -12.716 -8.985 -11.512 1.00 97.19 89 GLY A CA 1
ATOM 667 C C . GLY A 1 89 ? -11.445 -8.778 -12.342 1.00 97.19 89 GLY A C 1
ATOM 668 O O . GLY A 1 89 ? -11.475 -8.969 -13.555 1.00 97.19 89 GLY A O 1
ATOM 669 N N . VAL A 1 90 ? -10.333 -8.385 -11.716 1.00 96.88 90 VAL A N 1
ATOM 670 C CA . VAL A 1 90 ? -9.028 -8.214 -12.367 1.00 96.88 90 VAL A CA 1
ATOM 671 C C . VAL A 1 90 ? -8.109 -9.360 -11.956 1.00 96.88 90 VAL A C 1
ATOM 673 O O . VAL A 1 90 ? -7.639 -9.406 -10.821 1.00 96.88 90 VAL A O 1
ATOM 676 N N . ASP A 1 91 ? -7.823 -10.267 -12.888 1.00 94.75 91 ASP A N 1
ATOM 677 C CA . ASP A 1 91 ? -6.846 -11.330 -12.661 1.00 94.75 91 ASP A CA 1
ATOM 678 C C . ASP A 1 91 ? -5.425 -10.810 -12.904 1.00 94.75 91 ASP A C 1
ATOM 680 O O . ASP A 1 91 ? -5.075 -10.355 -13.996 1.00 94.75 91 ASP A O 1
ATOM 684 N N . LEU A 1 92 ? -4.610 -10.848 -11.853 1.00 92.25 92 LEU A N 1
ATOM 685 C CA . LEU A 1 92 ? -3.205 -10.471 -11.906 1.00 92.25 92 LEU A CA 1
ATOM 686 C C . LEU A 1 92 ? -2.338 -11.729 -11.981 1.00 92.25 92 LEU A C 1
ATOM 688 O O . LEU A 1 92 ? -2.615 -12.701 -11.263 1.00 92.25 92 LEU A O 1
ATOM 692 N N . PRO A 1 93 ? -1.239 -11.696 -12.760 1.00 89.38 93 PRO A N 1
ATOM 693 C CA . PRO A 1 93 ? -0.363 -12.846 -12.900 1.00 89.38 93 PRO A CA 1
ATOM 694 C C . PRO A 1 93 ? 0.180 -13.289 -11.534 1.00 89.38 93 PRO A C 1
ATOM 696 O O . PRO A 1 93 ? 0.308 -12.469 -10.612 1.00 89.38 93 PRO A O 1
A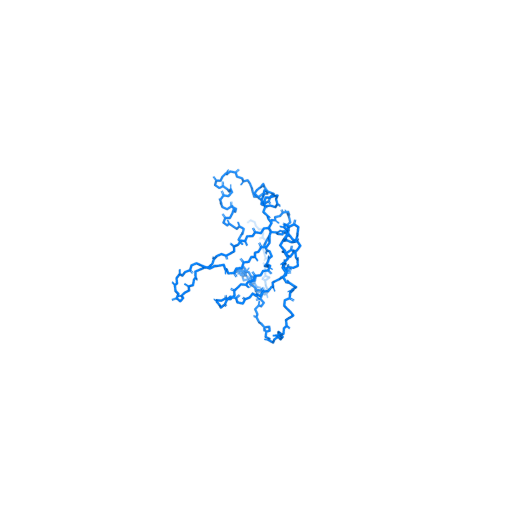TOM 699 N N . PRO A 1 94 ? 0.518 -14.580 -11.372 1.00 85.75 94 PRO A N 1
ATOM 700 C CA . PRO A 1 94 ? 1.263 -15.021 -10.203 1.00 85.75 94 PRO A CA 1
ATOM 701 C C . PRO A 1 94 ? 2.554 -14.207 -10.064 1.00 85.75 94 PRO A C 1
ATOM 703 O O . PRO A 1 94 ? 3.015 -13.569 -11.014 1.00 85.75 94 PRO A O 1
ATOM 706 N N . ARG A 1 95 ? 3.123 -14.185 -8.850 1.00 78.38 95 ARG A N 1
ATOM 707 C CA . ARG A 1 95 ? 4.437 -13.564 -8.642 1.00 78.38 95 ARG A CA 1
ATOM 708 C C . ARG A 1 95 ? 5.380 -14.157 -9.698 1.00 78.38 95 ARG A C 1
ATOM 710 O O . ARG A 1 95 ? 5.451 -15.380 -9.739 1.00 78.38 95 ARG A O 1
ATOM 717 N N . PRO A 1 96 ? 6.050 -13.350 -10.540 1.00 68.06 96 PRO A N 1
ATOM 718 C CA . PRO A 1 96 ? 7.075 -13.873 -11.422 1.00 68.06 96 PRO A CA 1
ATOM 719 C C . PRO A 1 96 ? 8.071 -14.605 -10.537 1.00 68.06 96 PRO A C 1
ATOM 721 O O . PRO A 1 96 ? 8.533 -14.033 -9.541 1.00 68.06 96 PRO A O 1
ATOM 724 N N . ASP A 1 97 ? 8.323 -15.871 -10.848 1.00 61.97 97 ASP A N 1
ATOM 725 C CA . ASP A 1 97 ? 9.317 -16.669 -10.150 1.00 61.97 97 ASP A CA 1
ATOM 726 C C . ASP A 1 97 ? 10.598 -15.836 -10.125 1.00 61.97 97 ASP A C 1
ATOM 728 O O . ASP A 1 97 ? 11.033 -15.329 -11.163 1.00 61.97 97 ASP A O 1
ATOM 732 N N . ALA A 1 98 ? 11.142 -15.592 -8.933 1.00 54.78 98 ALA A N 1
ATOM 733 C CA . ALA A 1 98 ? 12.374 -14.837 -8.792 1.00 54.78 98 ALA A CA 1
ATOM 734 C C . ALA A 1 98 ? 13.502 -15.660 -9.428 1.00 54.78 98 ALA A C 1
ATOM 736 O O . ALA A 1 98 ? 14.162 -16.452 -8.761 1.00 54.78 98 ALA A O 1
ATOM 737 N N . VAL A 1 99 ? 13.695 -15.523 -10.738 1.00 44.53 99 VAL A N 1
ATOM 738 C CA . VAL A 1 99 ? 14.862 -16.051 -11.432 1.00 44.53 99 VAL A CA 1
ATOM 739 C C . VAL A 1 99 ? 16.047 -15.207 -10.966 1.00 44.53 99 VAL A C 1
ATOM 741 O O . VAL A 1 99 ? 16.275 -14.113 -11.470 1.00 44.53 99 VAL A O 1
ATOM 744 N N . GLY A 1 100 ? 16.747 -15.720 -9.951 1.00 42.03 100 GLY A N 1
ATOM 745 C CA . GLY A 1 100 ? 18.049 -15.249 -9.477 1.00 42.03 100 GLY A CA 1
ATOM 746 C C . GLY A 1 100 ? 18.012 -14.003 -8.592 1.00 42.03 100 GLY A C 1
ATOM 747 O O . GLY A 1 100 ? 18.269 -12.899 -9.057 1.00 42.03 100 GLY A O 1
ATOM 748 N N . SER A 1 101 ? 17.777 -14.176 -7.290 1.00 47.59 101 SER A N 1
ATOM 749 C CA . SER A 1 101 ? 18.292 -13.233 -6.294 1.00 47.59 101 SER A CA 1
ATOM 750 C C . SER A 1 101 ? 19.758 -13.570 -6.011 1.00 47.59 101 SER A C 1
ATOM 752 O O . SER A 1 101 ? 20.029 -14.401 -5.149 1.00 47.59 101 SER A O 1
ATOM 754 N N . ASP A 1 102 ? 20.680 -12.929 -6.724 1.00 42.59 102 ASP A N 1
ATOM 755 C CA . ASP A 1 102 ? 22.052 -12.745 -6.246 1.00 42.59 102 ASP A CA 1
ATOM 756 C C . ASP A 1 102 ? 22.232 -11.268 -5.888 1.00 42.59 102 ASP A C 1
ATOM 758 O O . ASP A 1 102 ? 22.051 -10.385 -6.728 1.00 42.59 102 ASP A O 1
ATOM 762 N N . GLY A 1 103 ? 22.559 -11.018 -4.618 1.00 35.84 103 GLY A N 1
ATOM 763 C CA . GLY A 1 103 ? 22.918 -9.700 -4.096 1.00 35.84 103 GLY A CA 1
ATOM 764 C C . GLY A 1 103 ? 21.939 -9.137 -3.068 1.00 35.84 103 GLY A C 1
ATOM 765 O O . GLY A 1 103 ? 21.152 -8.242 -3.361 1.00 35.84 103 GLY A O 1
ATOM 766 N N . SER A 1 104 ? 22.026 -9.624 -1.833 1.00 47.78 104 SER A N 1
ATOM 767 C CA . SER A 1 104 ? 21.667 -8.833 -0.657 1.00 47.78 104 SER A CA 1
ATOM 768 C C . SER A 1 104 ? 22.597 -7.620 -0.551 1.00 47.78 104 SER A C 1
ATOM 770 O O . SER A 1 104 ? 23.804 -7.826 -0.469 1.00 47.78 104 SER A O 1
ATOM 772 N N . ASP A 1 105 ? 22.061 -6.400 -0.476 1.00 35.84 105 ASP A N 1
ATOM 773 C CA . ASP A 1 105 ? 22.567 -5.412 0.485 1.00 35.84 105 ASP A CA 1
ATOM 774 C C . ASP A 1 105 ? 21.601 -4.235 0.677 1.00 35.84 105 ASP A C 1
ATOM 776 O O . ASP A 1 105 ? 21.070 -3.680 -0.286 1.00 35.84 105 ASP A O 1
ATOM 780 N N . GLY A 1 106 ? 21.375 -3.860 1.936 1.00 30.45 106 GLY A N 1
ATOM 781 C CA . GLY A 1 106 ? 20.526 -2.728 2.317 1.00 30.45 106 GLY A CA 1
ATOM 782 C C . GLY A 1 106 ? 19.666 -2.978 3.553 1.00 30.45 106 GLY A C 1
ATOM 783 O O . GLY A 1 106 ? 18.451 -2.792 3.505 1.00 30.45 106 GLY A O 1
ATOM 784 N N . ALA A 1 107 ? 20.292 -3.422 4.642 1.00 38.78 107 ALA A N 1
ATOM 785 C CA . ALA A 1 107 ? 19.693 -3.445 5.968 1.00 38.78 107 ALA A CA 1
ATOM 786 C C . ALA A 1 107 ? 19.347 -2.027 6.467 1.00 38.78 107 ALA A C 1
ATOM 788 O O . ALA A 1 107 ? 20.082 -1.069 6.238 1.00 38.78 107 ALA A O 1
ATOM 789 N N . ASP A 1 108 ? 18.204 -1.949 7.146 1.00 34.88 108 ASP A N 1
ATOM 790 C CA . ASP A 1 108 ? 17.850 -1.085 8.276 1.00 34.88 108 ASP A CA 1
ATOM 791 C C . ASP A 1 108 ? 18.499 0.304 8.404 1.00 34.88 108 ASP A C 1
ATOM 793 O O . ASP A 1 108 ? 19.595 0.485 8.928 1.00 34.88 108 ASP A O 1
ATOM 797 N N . GLY A 1 109 ? 17.705 1.330 8.088 1.00 30.58 109 GLY A N 1
ATOM 798 C CA . GLY A 1 109 ? 17.896 2.686 8.596 1.00 30.58 109 GLY A CA 1
ATOM 799 C C . GLY A 1 109 ? 17.109 2.905 9.887 1.00 30.58 109 GLY A C 1
ATOM 800 O O . GLY A 1 109 ? 16.062 3.553 9.863 1.00 30.58 109 GLY A O 1
ATOM 801 N N . VAL A 1 110 ? 17.605 2.381 11.010 1.00 39.44 110 VAL A N 1
ATOM 802 C CA . VAL A 1 110 ? 17.240 2.890 12.339 1.00 39.44 110 VAL A CA 1
ATOM 803 C C . VAL A 1 110 ? 17.874 4.274 12.502 1.00 39.44 110 VAL A C 1
ATOM 805 O O . VAL A 1 110 ? 19.085 4.445 12.386 1.00 39.44 110 VAL A O 1
ATOM 808 N N . ALA A 1 111 ? 17.047 5.295 12.722 1.00 38.72 111 ALA A N 1
ATOM 809 C CA . ALA A 1 111 ? 17.522 6.627 13.064 1.00 38.72 111 ALA A CA 1
ATOM 810 C C . ALA A 1 111 ? 18.128 6.585 14.476 1.00 38.72 111 ALA A C 1
ATOM 812 O O . ALA A 1 111 ? 17.407 6.469 15.466 1.00 38.72 111 ALA A O 1
ATOM 813 N N . GLY A 1 112 ? 19.458 6.643 14.546 1.00 32.06 112 GLY A N 1
ATOM 814 C CA . GLY A 1 112 ? 20.208 6.778 15.788 1.00 32.06 112 GLY A CA 1
ATOM 815 C C . GLY A 1 112 ? 19.940 8.122 16.468 1.00 32.06 112 GLY A C 1
ATOM 816 O O . GLY A 1 112 ? 20.009 9.180 15.840 1.00 32.06 112 GLY A O 1
ATOM 817 N N . ALA A 1 113 ? 19.646 8.061 17.765 1.00 39.72 113 ALA A N 1
ATOM 818 C CA . ALA A 1 113 ? 19.740 9.188 18.682 1.00 39.72 113 ALA A CA 1
ATOM 819 C C . ALA A 1 113 ? 21.225 9.493 18.982 1.00 39.72 113 ALA A C 1
ATOM 821 O O . ALA A 1 113 ? 22.022 8.556 19.070 1.00 39.72 113 ALA A O 1
ATOM 822 N N . PRO A 1 114 ? 21.629 10.764 19.156 1.00 49.31 114 PRO A N 1
ATOM 823 C CA . PRO A 1 114 ? 22.979 11.094 19.597 1.00 49.31 114 PRO A CA 1
ATOM 824 C C . PRO A 1 114 ? 23.157 10.759 21.084 1.00 49.31 114 PRO A C 1
ATOM 826 O O . PRO A 1 114 ? 22.335 11.131 21.922 1.00 49.31 114 PRO A O 1
ATOM 829 N N . GLY A 1 115 ? 24.231 10.024 21.377 1.00 36.47 115 GLY A N 1
ATOM 830 C CA . GLY A 1 115 ? 24.584 9.524 22.701 1.00 36.47 115 GLY A CA 1
ATOM 831 C C . GLY A 1 115 ? 24.949 10.609 23.715 1.00 36.47 115 GLY A C 1
ATOM 832 O O . GLY A 1 115 ? 25.528 11.643 23.381 1.00 36.47 115 GLY A O 1
ATOM 833 N N . ALA A 1 116 ? 24.622 10.320 24.972 1.00 46.53 116 ALA A N 1
ATOM 834 C CA . ALA A 1 116 ? 25.244 10.926 26.138 1.00 46.53 116 ALA A CA 1
ATOM 835 C C . ALA A 1 116 ? 26.649 10.319 26.340 1.00 46.53 116 ALA A C 1
ATOM 837 O O . ALA A 1 116 ? 26.816 9.122 26.094 1.00 46.53 116 ALA A O 1
ATOM 838 N N . PRO A 1 117 ? 27.656 11.092 26.775 1.00 62.09 117 PRO A N 1
ATOM 839 C CA . PRO A 1 117 ? 28.938 10.528 27.179 1.00 62.09 117 PRO A CA 1
ATOM 840 C C . PRO A 1 117 ? 28.844 9.881 28.570 1.00 62.09 117 PRO A C 1
ATOM 842 O O . PRO A 1 117 ? 28.325 10.485 29.509 1.00 62.09 117 PRO A O 1
ATOM 845 N N . GLU A 1 118 ? 29.356 8.652 28.671 1.00 47.00 118 GLU A N 1
ATOM 846 C CA . GLU A 1 118 ? 29.636 7.952 29.925 1.00 47.00 118 GLU A CA 1
ATOM 847 C C . GLU A 1 118 ? 30.796 8.609 30.689 1.00 47.00 118 GLU A C 1
ATOM 849 O O . GLU A 1 118 ? 31.833 8.960 30.123 1.00 47.00 118 GLU A O 1
ATOM 854 N N . GLU A 1 119 ? 30.594 8.714 31.999 1.00 51.59 119 GLU A N 1
ATOM 855 C CA . GLU A 1 119 ? 31.572 9.011 33.045 1.00 51.59 119 GLU A CA 1
ATOM 856 C C . GLU A 1 119 ? 32.626 7.892 33.173 1.00 51.59 119 GLU A C 1
ATOM 858 O O . GLU A 1 119 ? 32.257 6.714 33.207 1.00 51.59 119 GLU A O 1
ATOM 863 N N . PRO A 1 120 ? 33.917 8.213 33.367 1.00 59.94 120 PRO A N 1
ATOM 864 C CA . PRO A 1 120 ? 34.880 7.260 33.898 1.00 59.94 120 PRO A CA 1
ATOM 865 C C . PRO A 1 120 ? 35.246 7.547 35.365 1.00 59.94 120 PRO A C 1
ATOM 867 O O . PRO A 1 120 ? 35.780 8.601 35.690 1.00 59.94 120 PRO A O 1
ATOM 870 N N . GLY A 1 121 ? 35.075 6.520 36.204 1.00 46.50 121 GLY A N 1
ATOM 871 C CA . GLY A 1 121 ? 36.135 6.030 37.095 1.00 46.50 121 GLY A CA 1
ATOM 872 C C . GLY A 1 121 ? 36.464 6.819 38.368 1.00 46.50 121 GLY A C 1
ATOM 873 O O . GLY A 1 121 ? 37.166 7.819 38.346 1.00 46.50 121 GLY A O 1
ATOM 874 N N . THR A 1 122 ? 36.050 6.237 39.491 1.00 48.97 122 THR A N 1
ATOM 875 C CA . THR A 1 122 ? 36.496 6.455 40.874 1.00 48.97 122 THR A CA 1
ATOM 876 C C . THR A 1 122 ? 38.007 6.673 41.047 1.00 48.97 122 THR A C 1
ATOM 878 O O . THR A 1 122 ? 38.795 5.855 40.578 1.00 48.97 122 THR A O 1
ATOM 881 N N . ASP A 1 123 ? 38.384 7.655 41.874 1.00 43.56 123 ASP A N 1
ATOM 882 C CA . ASP A 1 123 ? 39.482 7.481 42.832 1.00 43.56 123 ASP A CA 1
ATOM 883 C C . ASP A 1 123 ? 39.156 8.150 44.179 1.00 43.56 123 ASP A C 1
ATOM 885 O O . ASP A 1 123 ? 38.400 9.119 44.263 1.00 43.56 123 ASP A O 1
ATOM 889 N N . VAL A 1 124 ? 39.668 7.531 45.237 1.00 56.38 124 VAL A N 1
ATOM 890 C CA . VAL A 1 124 ? 39.329 7.698 46.652 1.00 56.38 124 VAL A CA 1
ATOM 891 C C . VAL A 1 124 ? 40.346 8.608 47.339 1.00 56.38 124 VAL A C 1
ATOM 893 O O . VAL A 1 124 ? 41.525 8.306 47.273 1.00 56.38 124 VAL A O 1
ATOM 896 N N . THR A 1 125 ? 39.889 9.608 48.101 1.00 49.03 125 THR A N 1
ATOM 897 C CA . THR A 1 125 ? 40.498 10.102 49.365 1.00 49.03 125 THR A CA 1
ATOM 898 C C . THR A 1 125 ? 39.434 10.951 50.075 1.00 49.03 125 THR A C 1
ATOM 900 O O . THR A 1 125 ? 38.972 11.942 49.520 1.00 49.03 125 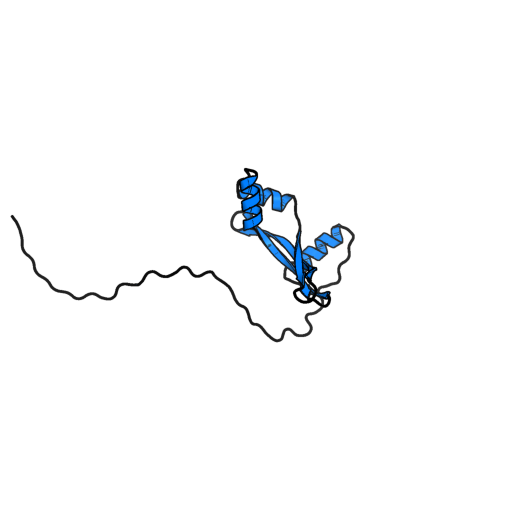THR A O 1
ATOM 903 N N . GLU A 1 126 ? 38.804 10.483 51.154 1.00 47.25 126 GLU A N 1
ATOM 904 C CA . GLU A 1 126 ? 39.229 10.705 52.550 1.00 47.25 126 GLU A CA 1
ATOM 905 C C . GLU A 1 126 ? 39.540 12.179 52.865 1.00 47.25 126 GLU A C 1
ATOM 907 O O . GLU A 1 126 ? 40.530 12.712 52.380 1.00 47.25 126 GLU A O 1
ATOM 912 N N . THR A 1 127 ? 38.704 12.833 53.681 1.00 51.50 127 THR A N 1
ATOM 913 C CA . THR A 1 127 ? 39.078 13.458 54.971 1.00 51.50 127 THR A CA 1
ATOM 914 C C . THR A 1 127 ? 37.813 14.030 55.624 1.00 51.50 127 THR A C 1
ATOM 916 O O . THR A 1 127 ? 37.038 14.755 55.003 1.00 51.50 127 THR A O 1
ATOM 919 N N . ALA A 1 128 ? 37.591 13.632 56.873 1.00 55.00 128 ALA A N 1
ATOM 920 C CA . ALA A 1 128 ? 36.554 14.123 57.768 1.00 55.00 128 ALA A CA 1
ATOM 921 C C . ALA A 1 128 ? 36.940 15.474 58.393 1.00 55.00 128 ALA A C 1
ATOM 923 O O . ALA A 1 128 ? 38.121 15.706 58.605 1.00 55.00 128 ALA A O 1
ATOM 924 N N . GLU A 1 129 ? 35.943 16.301 58.717 1.00 57.59 129 GLU A N 1
ATOM 925 C CA . GLU A 1 129 ? 35.822 17.170 59.913 1.00 57.59 129 GLU A CA 1
ATOM 926 C C . GLU A 1 129 ? 34.554 18.028 59.698 1.00 57.59 129 GLU A C 1
ATOM 928 O O . GLU A 1 129 ? 34.422 18.712 58.688 1.00 57.59 129 GLU A O 1
ATOM 933 N N . GLU A 1 130 ? 33.439 17.804 60.394 1.00 59.12 130 GLU A N 1
ATOM 934 C CA . GLU A 1 130 ? 33.144 18.072 61.813 1.00 59.12 130 GLU A CA 1
ATOM 935 C C . GLU A 1 130 ? 32.833 19.562 62.110 1.00 59.12 130 GLU A C 1
ATOM 937 O O . GLU A 1 130 ? 33.702 20.419 62.131 1.00 59.12 130 GLU A O 1
ATOM 942 N N . THR A 1 131 ? 31.536 19.824 62.331 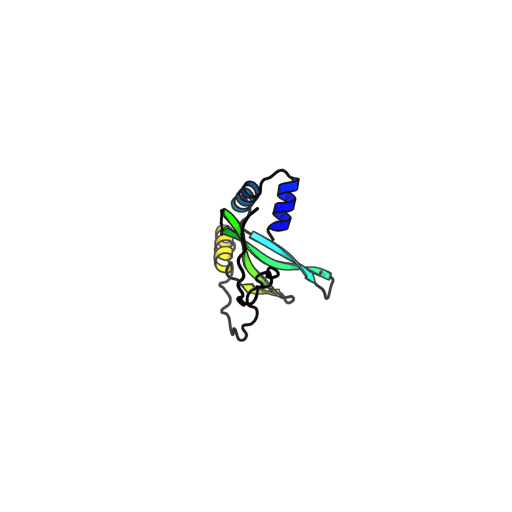1.00 55.97 131 THR A N 1
ATOM 943 C CA . THR A 1 131 ? 30.926 20.680 63.371 1.00 55.97 131 THR A CA 1
ATOM 944 C C . THR A 1 131 ? 31.516 22.063 63.697 1.00 55.97 131 THR A C 1
ATOM 946 O O . THR A 1 131 ? 32.449 22.172 64.489 1.00 55.97 131 THR A O 1
ATOM 949 N N . THR A 1 132 ? 30.813 23.128 63.287 1.00 56.16 132 THR A N 1
ATOM 950 C CA . THR A 1 132 ? 30.166 24.167 64.144 1.00 56.16 132 THR A CA 1
ATOM 951 C C . THR A 1 132 ? 29.753 25.365 63.297 1.00 56.16 132 THR A C 1
ATOM 953 O O . THR A 1 132 ? 30.601 25.870 62.531 1.00 56.16 132 THR A O 1
#

Organism: NCBI:txid2065

pLDDT: mean 80.05, std 21.56, range [30.45, 97.19]